Protein AF-A0A2V7Z4G1-F1 (afdb_monomer)

Secondary structure (DSSP, 8-state):
-----EEPTTT--EESSPPEE-TTT--EE-TTT-EEETTEEESSHHHHHHHHH---S-----------

Structure (mmCIF, N/CA/C/O backbone):
data_AF-A0A2V7Z4G1-F1
#
_entry.id   AF-A0A2V7Z4G1-F1
#
loop_
_atom_site.group_PDB
_atom_site.id
_atom_site.type_symbol
_atom_site.label_atom_id
_atom_site.label_alt_id
_atom_site.label_comp_id
_atom_site.label_asym_id
_atom_site.label_entity_id
_atom_site.label_seq_id
_atom_site.pdbx_PDB_ins_code
_atom_site.Cartn_x
_atom_site.Cartn_y
_atom_site.Cartn_z
_atom_site.occupancy
_atom_site.B_iso_or_equiv
_atom_site.auth_seq_id
_atom_site.auth_comp_id
_atom_site.auth_asym_id
_atom_site.auth_atom_id
_atom_site.pdbx_PDB_model_num
ATOM 1 N N . MET A 1 1 ? -9.056 -4.149 27.264 1.00 49.41 1 MET A N 1
ATOM 2 C CA . MET A 1 1 ? -7.875 -4.097 26.379 1.00 49.41 1 MET A CA 1
ATOM 3 C C . MET A 1 1 ? -8.318 -3.441 25.084 1.00 49.41 1 MET A C 1
ATOM 5 O O . MET A 1 1 ? -9.183 -4.023 24.439 1.00 49.41 1 MET A O 1
ATOM 9 N N . PRO A 1 2 ? -7.863 -2.223 24.749 1.00 52.59 2 PRO A N 1
ATOM 10 C CA . PRO A 1 2 ? -8.101 -1.680 23.415 1.00 52.59 2 PRO A CA 1
ATOM 11 C C . PRO A 1 2 ? -7.455 -2.643 22.410 1.00 52.59 2 PRO A C 1
ATOM 13 O O . PRO A 1 2 ? -6.270 -2.947 22.533 1.00 52.59 2 PRO A O 1
ATOM 16 N N . GLY A 1 3 ? -8.263 -3.223 21.520 1.00 62.00 3 GLY A N 1
ATOM 17 C CA . GLY A 1 3 ? -7.779 -4.131 20.480 1.00 62.00 3 GLY A CA 1
ATOM 18 C C . GLY A 1 3 ? -6.809 -3.419 19.530 1.00 62.00 3 GLY A C 1
ATOM 19 O O . GLY A 1 3 ? -6.689 -2.195 19.591 1.00 62.00 3 GLY A O 1
ATOM 20 N N . PRO A 1 4 ? -6.097 -4.154 18.663 1.00 65.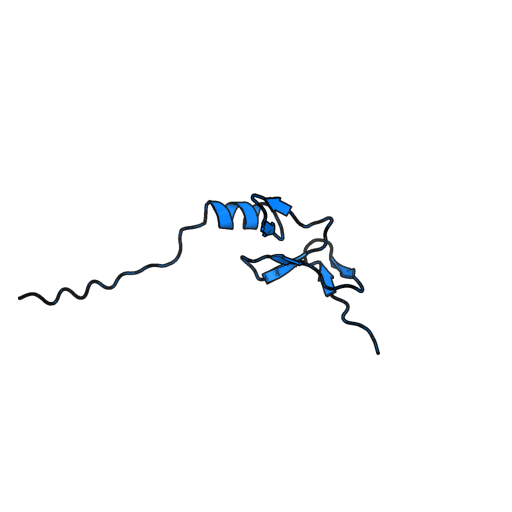56 4 PRO A N 1
ATOM 21 C CA . PRO A 1 4 ? -5.245 -3.541 17.653 1.00 65.56 4 PRO A CA 1
ATOM 22 C C . PRO A 1 4 ? -6.128 -2.757 16.675 1.00 65.56 4 PRO A C 1
ATOM 24 O O . PRO A 1 4 ? -6.748 -3.332 15.784 1.00 65.56 4 PRO A O 1
ATOM 27 N N . PH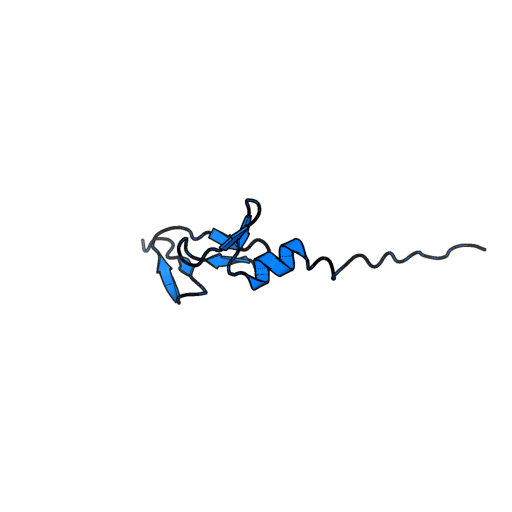E A 1 5 ? -6.235 -1.446 16.894 1.00 72.94 5 PHE A N 1
ATOM 28 C CA . PHE A 1 5 ? -6.839 -0.537 15.934 1.00 72.94 5 PHE A CA 1
ATOM 29 C C . PHE A 1 5 ? -5.779 -0.220 14.888 1.00 72.94 5 PHE A C 1
ATOM 31 O O . PHE A 1 5 ? -4.766 0.403 15.204 1.00 72.94 5 PHE A O 1
ATOM 38 N N . ASP A 1 6 ? -5.992 -0.685 13.665 1.00 82.81 6 ASP A N 1
ATOM 39 C CA . ASP A 1 6 ? -5.089 -0.426 12.552 1.00 82.81 6 ASP A CA 1
ATOM 40 C C . ASP A 1 6 ? -5.684 0.702 11.697 1.00 82.81 6 ASP A C 1
ATOM 42 O O . ASP A 1 6 ? -6.889 0.739 11.437 1.00 82.81 6 ASP A O 1
ATOM 46 N N . GLY A 1 7 ? -4.859 1.681 11.326 1.00 88.44 7 GLY A N 1
ATOM 47 C CA . GLY A 1 7 ? -5.298 2.891 10.627 1.00 88.44 7 GLY A CA 1
ATOM 48 C C . GLY A 1 7 ? -4.991 2.823 9.139 1.00 88.44 7 GLY A C 1
ATOM 49 O O . GLY A 1 7 ? -3.870 2.483 8.753 1.00 88.44 7 GLY A O 1
ATOM 50 N N . CYS A 1 8 ? -5.954 3.174 8.286 1.00 89.56 8 CYS A N 1
ATOM 51 C CA . CYS A 1 8 ? -5.700 3.279 6.855 1.00 89.56 8 CYS A CA 1
ATOM 52 C C . CYS A 1 8 ? -4.945 4.576 6.545 1.00 89.56 8 CYS A C 1
ATOM 54 O O . CYS A 1 8 ? -5.439 5.668 6.797 1.00 89.56 8 CYS A O 1
ATOM 56 N N . GLN A 1 9 ? -3.772 4.466 5.919 1.00 85.06 9 GLN A N 1
ATOM 57 C CA . GLN A 1 9 ? -2.935 5.621 5.558 1.00 85.06 9 GLN A CA 1
ATOM 58 C C . GLN A 1 9 ? -3.456 6.420 4.347 1.00 85.06 9 GLN A C 1
ATOM 60 O O . GLN A 1 9 ? -2.843 7.413 3.966 1.00 85.06 9 GLN A O 1
ATOM 65 N N . VAL A 1 10 ? -4.552 5.974 3.721 1.00 85.00 10 VAL A N 1
ATOM 66 C CA . VAL A 1 10 ? -5.167 6.628 2.553 1.00 85.00 10 VAL A CA 1
ATOM 67 C C . VAL A 1 10 ? -6.359 7.482 2.978 1.00 85.00 10 VAL A C 1
ATOM 69 O O . VAL A 1 10 ? -6.396 8.668 2.671 1.00 85.00 10 VAL A O 1
ATOM 72 N N . CYS A 1 11 ? -7.320 6.901 3.704 1.00 88.62 11 CYS A N 1
ATOM 73 C CA . CYS A 1 11 ? -8.506 7.621 4.175 1.00 88.62 11 CYS A CA 1
ATOM 74 C C . CYS A 1 11 ? -8.386 8.162 5.609 1.00 88.62 11 CYS A C 1
ATOM 76 O O . CYS A 1 11 ? -9.194 8.996 6.002 1.00 88.62 11 CYS A O 1
ATOM 78 N N . GLY A 1 12 ? -7.405 7.705 6.394 1.00 87.44 12 GLY A N 1
ATOM 79 C CA . GLY A 1 12 ? -7.225 8.107 7.794 1.00 87.44 12 GLY A CA 1
ATOM 80 C C . GLY A 1 12 ? -8.174 7.426 8.784 1.00 87.44 12 GLY A C 1
ATOM 81 O O . GLY A 1 12 ? -8.111 7.710 9.976 1.00 87.44 12 GLY A O 1
ATOM 82 N N . GLU A 1 13 ? -9.037 6.523 8.316 1.00 88.38 13 GLU A N 1
ATOM 83 C CA . GLU A 1 13 ? -10.002 5.823 9.163 1.00 88.38 13 GLU A CA 1
ATOM 84 C C . GLU A 1 13 ? -9.312 4.724 9.991 1.00 88.38 13 GLU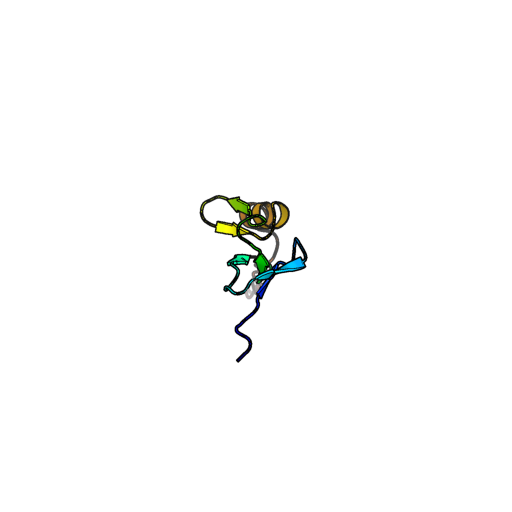 A C 1
ATOM 86 O O . GLU A 1 13 ? -8.442 3.998 9.492 1.00 88.38 13 GLU A O 1
ATOM 91 N N . ALA A 1 14 ? -9.712 4.590 11.256 1.00 87.12 14 ALA A N 1
ATOM 92 C CA . ALA 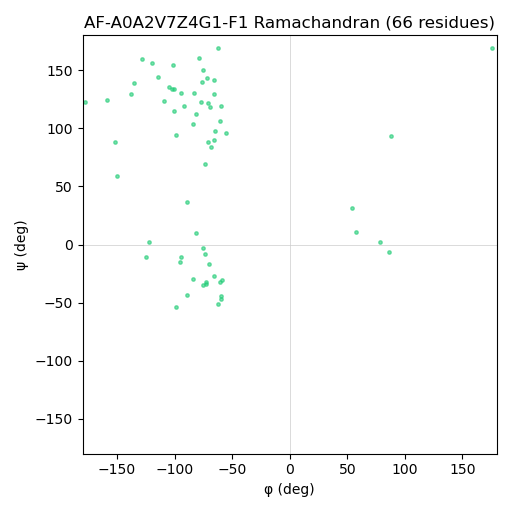A 1 14 ? -9.240 3.538 12.150 1.00 87.12 14 ALA A CA 1
ATOM 93 C C . ALA A 1 14 ? -10.201 2.346 12.135 1.00 87.12 14 ALA A C 1
ATOM 95 O O . ALA A 1 14 ? -11.408 2.497 12.328 1.00 87.12 14 ALA A O 1
ATOM 96 N N . PHE A 1 15 ? -9.657 1.148 11.953 1.00 86.25 15 PHE A N 1
ATOM 97 C CA . PHE A 1 15 ? -10.418 -0.091 11.894 1.00 86.25 15 PHE A CA 1
ATOM 98 C C . PHE A 1 15 ? -10.063 -0.992 13.072 1.00 86.25 15 PHE A C 1
ATOM 100 O O . PHE A 1 15 ? -8.918 -1.055 13.505 1.00 86.25 15 PHE A O 1
ATOM 107 N N . SER A 1 16 ? -11.048 -1.724 13.591 1.00 85.50 16 SER A N 1
ATOM 108 C CA . SER A 1 16 ? -10.873 -2.682 14.693 1.00 85.50 16 SER A CA 1
ATOM 109 C C . SER A 1 16 ? -10.338 -4.053 14.250 1.00 85.50 16 SER A C 1
ATOM 111 O O . SER A 1 16 ? -10.342 -4.999 15.038 1.00 85.50 16 SER A O 1
ATOM 113 N N . TYR A 1 17 ? -9.907 -4.174 12.993 1.00 83.69 17 TYR A N 1
ATOM 114 C CA . TYR A 1 17 ? -9.348 -5.382 12.393 1.00 83.69 17 TYR A CA 1
ATOM 115 C C . TYR A 1 17 ? -8.001 -5.071 11.730 1.00 83.69 17 TYR A C 1
ATOM 117 O O . TYR A 1 17 ? -7.709 -3.924 11.396 1.00 83.69 17 TYR A O 1
ATOM 125 N N . SER A 1 18 ? -7.180 -6.101 11.512 1.00 84.38 18 SER A N 1
ATOM 126 C CA . SER A 1 18 ? -5.884 -5.953 10.845 1.00 84.38 18 SER A CA 1
ATOM 127 C C . SER A 1 18 ? -6.061 -5.608 9.369 1.00 84.38 18 SER A C 1
ATOM 129 O O . SER A 1 18 ? -6.610 -6.401 8.600 1.00 84.38 18 SER A O 1
ATOM 131 N N . LEU A 1 19 ? -5.563 -4.439 8.979 1.00 87.50 19 LEU A N 1
ATOM 132 C CA . LEU A 1 19 ? -5.561 -3.968 7.600 1.00 87.50 19 LEU A CA 1
ATOM 133 C C . LEU A 1 19 ? -4.499 -4.688 6.766 1.00 87.50 19 LEU A C 1
ATOM 135 O O . LEU A 1 19 ? -3.429 -5.060 7.253 1.00 87.50 19 LEU A O 1
ATOM 139 N N . THR A 1 20 ? -4.773 -4.833 5.474 1.00 87.06 20 THR A N 1
ATOM 140 C CA . THR A 1 20 ? -3.787 -5.323 4.508 1.00 87.06 20 THR A CA 1
ATOM 141 C C . THR A 1 20 ? -2.638 -4.335 4.353 1.00 87.06 20 THR A C 1
ATOM 143 O O . THR A 1 20 ? -2.840 -3.119 4.348 1.00 87.06 20 THR A O 1
ATOM 146 N N . ARG A 1 21 ? -1.418 -4.858 4.212 1.00 86.88 21 ARG A N 1
ATOM 147 C CA . ARG A 1 21 ? -0.207 -4.061 4.004 1.00 86.88 21 ARG A CA 1
ATOM 148 C C . ARG A 1 21 ? 0.239 -4.143 2.555 1.00 86.88 21 ARG A C 1
ATOM 150 O O . ARG A 1 21 ? 0.267 -5.225 1.978 1.00 86.88 21 ARG A O 1
ATOM 157 N N . CYS A 1 22 ? 0.606 -2.998 1.990 1.00 86.31 22 CYS A N 1
ATOM 158 C CA . CYS A 1 22 ? 1.197 -2.930 0.660 1.00 86.31 22 CYS A CA 1
ATOM 159 C C . CYS A 1 22 ? 2.575 -3.622 0.670 1.00 86.31 22 CYS A C 1
ATOM 161 O O . CYS A 1 22 ? 3.396 -3.262 1.513 1.00 86.31 22 CYS A O 1
ATOM 163 N N . PRO A 1 23 ? 2.877 -4.555 -0.248 1.00 83.38 23 PRO A N 1
ATOM 164 C CA . PRO A 1 23 ? 4.165 -5.253 -0.276 1.00 83.38 23 PRO A CA 1
ATOM 165 C C . PRO A 1 23 ? 5.332 -4.353 -0.703 1.00 83.38 23 PRO A C 1
ATOM 167 O O . PRO A 1 23 ? 6.476 -4.704 -0.461 1.00 83.38 23 PRO A O 1
ATOM 170 N N . LEU A 1 24 ? 5.049 -3.197 -1.317 1.00 83.94 24 LEU A N 1
ATOM 171 C CA . LEU A 1 24 ? 6.071 -2.274 -1.814 1.00 83.94 24 LEU A CA 1
ATOM 172 C C . LEU A 1 24 ? 6.511 -1.246 -0.758 1.00 83.94 24 LEU A C 1
ATOM 174 O O . LEU A 1 24 ? 7.686 -0.947 -0.614 1.00 83.94 24 LEU A O 1
ATOM 178 N N . CYS A 1 25 ? 5.556 -0.669 -0.024 1.00 84.94 25 CYS A N 1
ATOM 179 C CA . CYS A 1 25 ? 5.813 0.434 0.912 1.00 84.94 25 CYS A CA 1
ATOM 180 C C . CYS A 1 25 ? 5.396 0.125 2.356 1.00 84.94 25 CYS A C 1
ATOM 182 O O . CYS A 1 25 ? 5.466 1.001 3.216 1.00 84.94 25 CYS A O 1
ATOM 184 N N . HIS A 1 26 ? 4.899 -1.089 2.618 1.00 86.06 26 HIS A N 1
ATOM 185 C CA . HIS A 1 26 ? 4.451 -1.585 3.926 1.00 86.06 26 HIS A CA 1
ATOM 186 C C . HIS A 1 26 ? 3.342 -0.766 4.612 1.00 86.06 26 HIS A C 1
ATOM 188 O O . HIS A 1 26 ? 3.005 -1.018 5.770 1.00 86.06 26 HIS A O 1
ATOM 194 N N . ARG A 1 27 ? 2.715 0.178 3.898 1.00 87.19 27 ARG A N 1
ATOM 195 C CA . ARG A 1 27 ? 1.597 0.979 4.411 1.00 87.19 27 ARG A CA 1
ATOM 196 C C . ARG A 1 27 ? 0.326 0.148 4.532 1.00 87.19 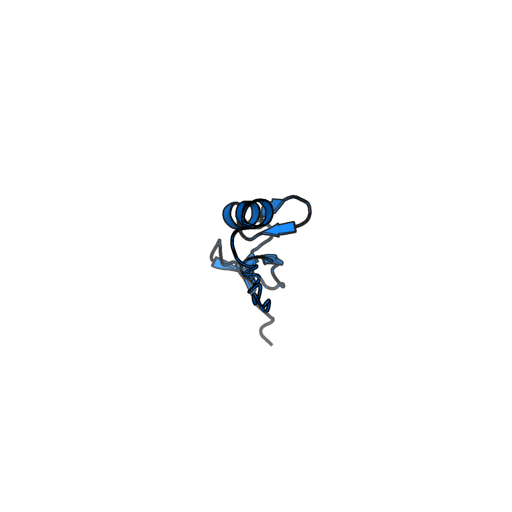27 ARG A C 1
ATOM 198 O O . ARG A 1 27 ? 0.034 -0.688 3.676 1.00 87.19 27 ARG A O 1
ATOM 205 N N . THR A 1 28 ? -0.439 0.423 5.580 1.00 89.50 28 THR A N 1
ATOM 206 C CA . THR A 1 28 ? -1.722 -0.210 5.889 1.00 89.50 28 THR A CA 1
ATOM 207 C C . THR A 1 28 ? -2.850 0.456 5.107 1.00 89.50 28 THR A C 1
ATOM 209 O O . THR A 1 28 ? -2.983 1.685 5.068 1.00 89.50 28 THR A O 1
ATOM 212 N N . VAL A 1 29 ? -3.661 -0.365 4.446 1.00 90.31 29 VAL A N 1
ATOM 213 C CA . VAL A 1 29 ? -4.749 0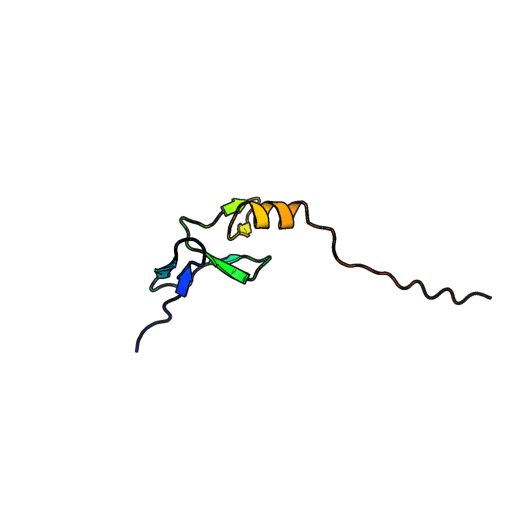.074 3.572 1.00 90.31 29 VAL A CA 1
ATOM 214 C C . VAL A 1 29 ? -6.013 -0.743 3.834 1.00 90.31 29 VAL A C 1
ATOM 216 O O . VAL A 1 29 ? -5.942 -1.954 4.054 1.00 90.31 29 VAL A O 1
ATOM 219 N N . CYS A 1 30 ? -7.165 -0.068 3.850 1.00 90.56 30 CYS A N 1
ATOM 220 C CA . CYS A 1 30 ? -8.470 -0.710 4.000 1.00 90.56 30 CYS A CA 1
ATOM 221 C C . CYS A 1 30 ? -8.938 -1.330 2.691 1.00 90.56 30 CYS A C 1
ATOM 223 O O . CYS A 1 30 ? -8.483 -0.933 1.624 1.00 90.56 30 CYS A O 1
ATOM 225 N N . ASP A 1 31 ? -9.877 -2.272 2.768 1.00 86.69 31 ASP A N 1
ATOM 226 C CA . ASP A 1 31 ? -10.360 -2.998 1.588 1.00 86.69 31 ASP A CA 1
ATOM 227 C C . ASP A 1 31 ? -10.947 -2.067 0.512 1.00 86.69 31 ASP A C 1
ATOM 229 O O . ASP A 1 31 ? -10.792 -2.317 -0.678 1.00 86.69 31 ASP A O 1
ATOM 233 N N . SER A 1 32 ? -11.530 -0.938 0.929 1.00 88.69 32 SER A N 1
ATOM 234 C CA . SER A 1 32 ? -12.081 0.081 0.028 1.00 88.69 32 SER A CA 1
ATOM 235 C C . SER A 1 32 ? -11.014 0.902 -0.703 1.00 88.69 32 SER A C 1
ATOM 237 O O . SER A 1 32 ? -11.237 1.325 -1.833 1.00 88.69 32 SER A O 1
ATOM 239 N N . CYS A 1 33 ? -9.872 1.168 -0.062 1.00 88.31 33 CYS A N 1
ATOM 240 C CA . CYS A 1 33 ? -8.757 1.914 -0.661 1.00 88.31 33 CYS A CA 1
ATOM 241 C C . CYS A 1 33 ? -7.707 0.988 -1.295 1.00 88.31 33 CYS A C 1
ATOM 243 O O . CYS A 1 33 ? -6.792 1.455 -1.970 1.00 88.31 33 CYS A O 1
ATOM 245 N N . ALA A 1 34 ? -7.804 -0.314 -1.039 1.00 89.12 34 ALA A N 1
ATOM 246 C CA . ALA A 1 34 ? -6.880 -1.323 -1.507 1.00 89.12 34 ALA A CA 1
ATOM 247 C C . ALA A 1 34 ? -7.041 -1.539 -3.016 1.00 89.12 34 ALA A C 1
ATOM 249 O O . ALA A 1 34 ? -8.099 -1.937 -3.501 1.00 89.12 34 ALA A O 1
ATOM 250 N N . VAL A 1 35 ? -5.960 -1.339 -3.767 1.00 88.81 35 VAL A N 1
ATOM 251 C CA . VAL A 1 35 ? -5.933 -1.604 -5.208 1.00 88.81 35 VAL A CA 1
ATOM 252 C C . VAL A 1 35 ? -5.449 -3.028 -5.435 1.00 88.81 35 VAL A C 1
ATOM 254 O O . VAL A 1 35 ? -4.333 -3.385 -5.059 1.00 88.81 35 VAL A O 1
ATOM 257 N N . ARG A 1 36 ? -6.289 -3.855 -6.062 1.00 88.25 36 ARG A N 1
ATOM 258 C CA . ARG A 1 36 ? -5.980 -5.258 -6.359 1.00 88.25 36 ARG A CA 1
ATOM 259 C C . ARG A 1 36 ? -5.567 -5.406 -7.820 1.00 88.25 36 ARG A C 1
ATOM 261 O O . ARG A 1 36 ? -6.376 -5.183 -8.719 1.00 88.25 36 ARG A O 1
ATOM 268 N N . ARG A 1 37 ? -4.315 -5.789 -8.072 1.00 83.12 37 ARG A N 1
ATOM 269 C CA . ARG A 1 37 ? -3.764 -5.982 -9.426 1.00 83.12 37 ARG A CA 1
ATOM 270 C C . ARG A 1 37 ? -2.909 -7.244 -9.461 1.00 83.12 37 ARG A C 1
ATOM 272 O O . ARG A 1 37 ? -2.057 -7.431 -8.602 1.00 83.12 37 ARG A O 1
ATOM 279 N N . GLY A 1 38 ? -3.169 -8.121 -10.435 1.00 76.44 38 GLY A N 1
ATOM 280 C CA . GLY A 1 38 ? -2.416 -9.369 -10.639 1.00 76.44 38 GLY A CA 1
ATOM 281 C C . GLY A 1 38 ? -2.334 -10.287 -9.413 1.00 76.44 38 GLY A C 1
ATOM 282 O O . GLY A 1 38 ? -1.334 -10.964 -9.230 1.00 76.44 38 GLY A O 1
ATOM 283 N N . GLY A 1 39 ? -3.361 -10.288 -8.555 1.00 83.50 39 GLY A N 1
ATOM 284 C CA . GLY A 1 39 ? -3.399 -11.107 -7.335 1.00 83.50 39 GLY A CA 1
ATOM 285 C C . GLY A 1 39 ? -2.748 -10.474 -6.099 1.00 83.50 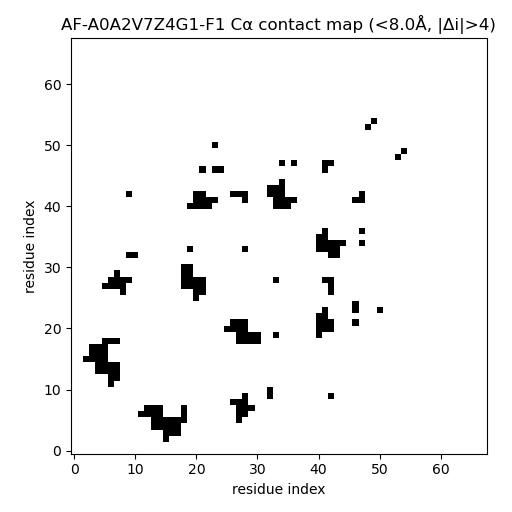39 GLY A C 1
ATOM 286 O O . GLY A 1 39 ? -2.906 -11.010 -5.005 1.00 83.50 39 GLY A O 1
ATOM 287 N N . CYS A 1 40 ? -2.093 -9.318 -6.232 1.00 84.06 40 CYS A N 1
ATOM 288 C CA . CYS A 1 40 ? -1.501 -8.577 -5.118 1.00 84.06 40 CYS A CA 1
ATOM 289 C C . CYS A 1 40 ? -2.376 -7.389 -4.688 1.00 84.06 40 CYS A C 1
ATOM 291 O O . CYS A 1 40 ? -3.154 -6.848 -5.481 1.00 84.06 40 CYS A O 1
ATOM 293 N N . ILE A 1 41 ? -2.238 -6.988 -3.420 1.00 88.19 41 ILE A N 1
ATOM 294 C CA . ILE A 1 41 ? -2.955 -5.860 -2.813 1.00 88.19 41 ILE A CA 1
ATOM 295 C C . ILE A 1 41 ? -1.976 -4.713 -2.569 1.00 88.19 41 ILE A C 1
ATOM 297 O O . ILE A 1 41 ? -0.988 -4.878 -1.858 1.00 88.19 41 ILE A O 1
ATOM 301 N N . PHE A 1 42 ? -2.275 -3.541 -3.119 1.00 89.56 42 PHE A N 1
ATOM 302 C CA . PHE A 1 42 ? -1.450 -2.341 -3.017 1.00 89.56 42 PHE A CA 1
ATOM 303 C C . PHE A 1 42 ? -2.210 -1.207 -2.332 1.00 89.56 42 PHE A C 1
ATOM 305 O O . PHE A 1 42 ? -3.439 -1.149 -2.368 1.00 89.56 42 PHE A O 1
ATOM 312 N N . CYS A 1 43 ? -1.478 -0.262 -1.738 1.00 88.25 43 CYS A N 1
ATOM 313 C CA . CYS A 1 43 ? -2.088 0.930 -1.142 1.00 88.25 43 CYS A CA 1
ATOM 314 C C . CYS A 1 43 ? -2.595 1.955 -2.175 1.00 88.25 43 CYS A C 1
ATOM 316 O O . CYS A 1 43 ? -3.214 2.936 -1.782 1.00 88.25 43 CYS A O 1
ATOM 318 N N . GLY A 1 44 ? -2.306 1.764 -3.467 1.00 87.31 44 GLY A N 1
ATOM 319 C CA . GLY A 1 44 ? -2.747 2.642 -4.551 1.00 87.31 44 GLY A CA 1
ATOM 320 C C . GLY A 1 44 ? -2.179 2.229 -5.911 1.00 87.31 44 GLY A C 1
ATOM 321 O O . GLY A 1 44 ? -1.261 1.405 -5.980 1.00 87.31 44 GLY A O 1
ATOM 322 N N . ASP A 1 45 ? -2.694 2.832 -6.986 1.00 83.75 45 ASP A N 1
ATOM 323 C CA . ASP A 1 45 ? -2.270 2.547 -8.365 1.00 83.75 45 ASP A CA 1
ATOM 324 C C . ASP A 1 45 ? -0.789 2.843 -8.608 1.00 83.75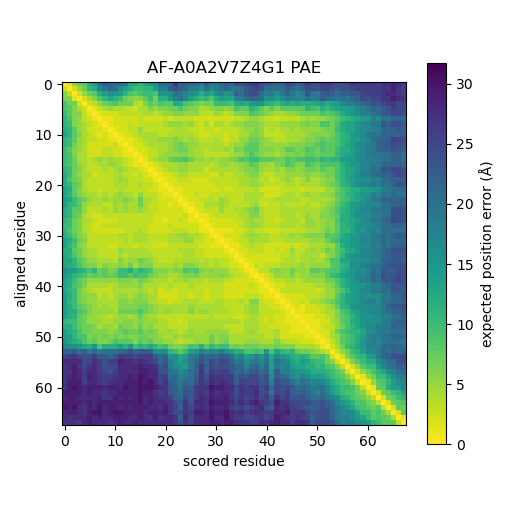 45 ASP A C 1
ATOM 326 O O . ASP A 1 45 ? -0.145 2.117 -9.354 1.00 83.75 45 ASP A O 1
ATOM 330 N N . LEU A 1 46 ? -0.222 3.844 -7.926 1.00 82.56 46 LEU A N 1
ATOM 331 C CA . LEU A 1 46 ? 1.208 4.165 -7.994 1.00 82.56 46 LEU A CA 1
ATOM 332 C C . LEU A 1 46 ? 2.082 2.987 -7.546 1.00 82.56 46 LEU A C 1
ATOM 334 O O . LEU A 1 46 ? 3.023 2.630 -8.244 1.00 82.56 46 LEU A O 1
ATOM 338 N N . CYS A 1 47 ? 1.759 2.354 -6.411 1.00 84.56 47 CYS A N 1
ATOM 339 C CA . CYS A 1 47 ? 2.511 1.194 -5.925 1.00 84.56 47 CYS A CA 1
ATOM 340 C C . CYS A 1 47 ? 2.234 -0.057 -6.757 1.00 84.56 47 CYS A C 1
ATOM 342 O O . CYS A 1 47 ? 3.137 -0.867 -6.925 1.00 84.56 47 CYS A O 1
ATOM 344 N N . ALA A 1 48 ? 1.022 -0.213 -7.297 1.00 84.31 48 ALA A N 1
ATOM 345 C CA . ALA A 1 48 ? 0.748 -1.289 -8.242 1.00 84.31 48 ALA A CA 1
ATOM 346 C C . ALA A 1 48 ? 1.616 -1.120 -9.499 1.00 84.31 48 ALA A C 1
ATOM 348 O O . ALA A 1 48 ? 2.340 -2.035 -9.869 1.00 84.31 48 ALA A O 1
ATOM 349 N N . HIS A 1 49 ? 1.624 0.066 -10.112 1.00 84.25 49 HIS A N 1
ATOM 350 C CA . HIS A 1 49 ? 2.475 0.354 -11.265 1.00 84.25 49 HIS A CA 1
ATOM 351 C C . HIS A 1 49 ? 3.959 0.197 -10.942 1.00 84.25 49 HIS A C 1
ATOM 353 O O . HIS A 1 49 ? 4.663 -0.435 -11.713 1.00 84.25 49 HIS A O 1
ATOM 359 N N . ALA A 1 50 ? 4.432 0.699 -9.802 1.00 83.75 50 ALA A N 1
ATOM 360 C CA . ALA A 1 50 ? 5.821 0.525 -9.387 1.00 83.75 50 ALA A CA 1
ATOM 361 C C . ALA A 1 50 ? 6.177 -0.942 -9.083 1.00 83.75 50 ALA A C 1
ATOM 363 O O . ALA A 1 50 ? 7.314 -1.334 -9.265 1.00 83.75 50 ALA A O 1
ATOM 364 N N . PHE A 1 51 ? 5.233 -1.794 -8.688 1.00 80.12 51 PHE A N 1
ATOM 365 C CA . PHE A 1 51 ? 5.509 -3.225 -8.544 1.00 80.12 51 PHE A CA 1
ATOM 366 C C . PHE A 1 51 ? 5.600 -3.949 -9.897 1.00 80.12 51 PHE A C 1
ATOM 368 O O . PHE A 1 51 ? 6.387 -4.873 -10.047 1.00 80.12 51 PHE A O 1
ATOM 375 N N . PHE A 1 52 ? 4.803 -3.536 -10.889 1.00 76.38 52 PHE A N 1
ATOM 376 C CA . PHE A 1 52 ? 4.823 -4.133 -12.233 1.00 76.38 52 PHE A CA 1
ATOM 377 C C . PHE A 1 52 ? 5.902 -3.552 -13.160 1.00 76.38 52 PHE A C 1
ATOM 379 O O . PHE A 1 52 ? 6.359 -4.246 -14.060 1.00 76.38 52 PHE A O 1
ATOM 386 N N . PHE A 1 53 ? 6.269 -2.283 -12.978 1.00 75.88 53 PHE A N 1
ATOM 387 C CA . PHE A 1 53 ? 7.171 -1.526 -13.856 1.00 75.88 53 PHE A CA 1
ATOM 388 C C . PHE A 1 53 ? 8.371 -0.915 -13.127 1.00 75.88 53 PHE A C 1
ATOM 390 O O . PHE A 1 53 ? 9.263 -0.387 -13.780 1.00 75.88 53 PHE A O 1
ATOM 397 N N . GLY A 1 54 ? 8.395 -0.926 -11.795 1.00 61.78 54 GLY A N 1
ATOM 398 C CA . GLY A 1 54 ? 9.470 -0.345 -10.984 1.00 61.78 54 GLY A CA 1
ATOM 399 C C . GLY A 1 54 ? 10.603 -1.323 -10.696 1.00 61.78 54 GLY A C 1
ATOM 400 O O . GLY A 1 54 ? 11.192 -1.262 -9.623 1.00 61.78 54 GLY A O 1
ATOM 401 N N . GLU A 1 55 ? 10.939 -2.179 -11.662 1.00 54.44 55 GLU A N 1
ATOM 402 C CA . GLU A 1 55 ? 12.264 -2.800 -11.732 1.00 54.44 55 GLU A CA 1
ATOM 403 C C . GLU A 1 55 ? 13.285 -1.753 -12.202 1.00 54.44 55 GLU A C 1
ATOM 405 O O . GLU A 1 55 ? 13.763 -1.745 -13.334 1.00 54.44 55 GLU A O 1
ATOM 410 N N . SER A 1 56 ? 13.568 -0.777 -11.350 1.00 52.19 56 SER A N 1
ATOM 411 C CA . SER A 1 56 ? 14.716 0.113 -11.517 1.00 52.19 56 SER A CA 1
ATOM 412 C C . SER A 1 56 ? 15.192 0.569 -10.149 1.00 52.19 56 SER A C 1
ATOM 414 O O . SER A 1 56 ? 15.169 1.759 -9.858 1.00 52.19 56 SER A O 1
ATOM 416 N N . ASP A 1 57 ? 15.563 -0.389 -9.303 1.00 58.28 57 ASP A N 1
ATOM 417 C CA . ASP A 1 57 ? 16.659 -0.187 -8.360 1.00 58.28 57 ASP A CA 1
ATOM 418 C C . ASP A 1 57 ? 17.204 -1.553 -7.908 1.00 58.28 57 ASP A C 1
ATOM 420 O O . ASP A 1 57 ? 16.450 -2.378 -7.395 1.00 58.28 57 ASP A O 1
ATOM 424 N N . ASP A 1 58 ? 18.512 -1.725 -8.109 1.00 49.88 58 ASP A N 1
ATOM 425 C CA . ASP A 1 58 ? 19.406 -2.766 -7.576 1.00 49.88 58 ASP A CA 1
ATOM 426 C C . ASP A 1 58 ? 19.561 -4.104 -8.335 1.00 49.88 58 ASP A C 1
ATOM 428 O O . ASP A 1 58 ? 18.847 -5.072 -8.106 1.00 49.88 58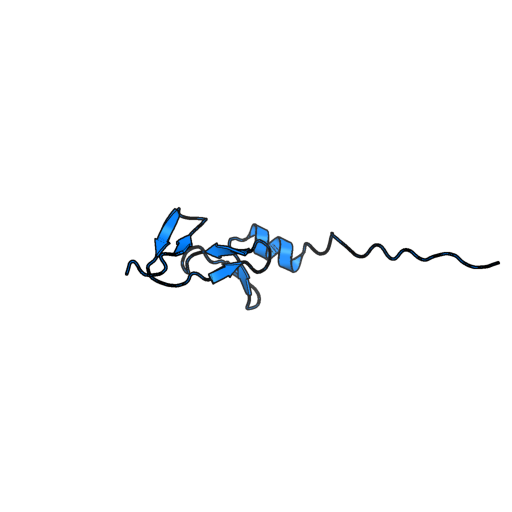 ASP A O 1
ATOM 432 N N . GLU A 1 59 ? 20.586 -4.166 -9.194 1.00 49.53 59 GLU A N 1
ATOM 433 C CA . GLU A 1 59 ? 21.708 -5.100 -8.989 1.00 49.53 59 GLU A CA 1
ATOM 434 C C . GLU A 1 59 ? 22.965 -4.489 -9.646 1.00 49.53 59 GLU A C 1
ATOM 436 O O . GLU A 1 59 ? 23.274 -4.700 -10.822 1.00 49.53 59 GLU A O 1
ATOM 441 N N . GLU A 1 60 ? 23.696 -3.669 -8.880 1.00 53.28 60 GLU A N 1
ATOM 442 C CA . GLU A 1 60 ? 25.119 -3.442 -9.138 1.00 53.28 60 GLU A CA 1
ATOM 443 C C . GLU A 1 60 ? 25.826 -4.799 -9.019 1.00 53.28 60 GLU A C 1
ATOM 445 O O . GLU A 1 60 ? 26.016 -5.318 -7.920 1.00 53.28 60 GLU A O 1
ATOM 450 N N . ILE A 1 61 ? 26.230 -5.387 -10.144 1.00 57.31 61 ILE A N 1
ATOM 451 C CA . ILE A 1 61 ? 27.226 -6.459 -10.152 1.00 57.31 61 ILE A CA 1
ATOM 452 C C . ILE A 1 61 ? 28.594 -5.762 -10.130 1.00 57.31 61 ILE A C 1
ATOM 454 O O . ILE A 1 61 ? 29.012 -5.244 -11.170 1.00 57.31 61 ILE A O 1
ATOM 458 N N . PRO A 1 62 ? 29.336 -5.706 -9.005 1.00 48.72 62 PRO A N 1
ATOM 459 C CA . PRO A 1 62 ? 30.746 -5.371 -9.071 1.00 48.72 62 PRO A CA 1
ATOM 460 C C . PRO A 1 62 ? 31.466 -6.565 -9.704 1.00 48.72 62 PRO A C 1
ATOM 462 O O . PRO A 1 62 ? 31.938 -7.470 -9.013 1.00 48.72 62 PRO A O 1
ATOM 465 N N . GLU A 1 63 ? 31.548 -6.582 -11.035 1.00 54.75 63 GLU A N 1
ATOM 466 C CA . GLU A 1 63 ? 32.504 -7.424 -11.745 1.00 54.75 63 GLU A CA 1
ATOM 467 C C . GLU A 1 63 ? 33.905 -6.909 -11.408 1.00 54.75 63 GLU A C 1
ATOM 469 O O . GLU A 1 63 ? 34.461 -6.009 -12.037 1.00 54.75 63 GLU A O 1
ATOM 474 N N . ALA A 1 64 ? 34.459 -7.465 -10.331 1.00 59.44 64 ALA A N 1
ATOM 475 C CA . ALA A 1 64 ? 35.872 -7.422 -10.032 1.00 59.44 64 ALA A CA 1
ATOM 476 C C . ALA A 1 64 ? 36.633 -7.993 -11.236 1.00 59.44 64 ALA A C 1
ATOM 478 O O . ALA A 1 64 ? 36.803 -9.205 -11.359 1.00 59.44 64 ALA A O 1
ATOM 479 N N . GLN A 1 65 ? 37.097 -7.109 -12.118 1.00 56.97 65 GLN A N 1
ATOM 480 C CA . GLN A 1 65 ? 38.047 -7.435 -13.174 1.00 56.97 65 GLN A CA 1
ATOM 481 C C . GLN A 1 65 ? 39.395 -7.765 -12.523 1.00 56.97 65 GLN A C 1
ATOM 483 O O . GLN A 1 65 ? 40.267 -6.914 -12.350 1.00 56.97 65 GLN A O 1
ATOM 488 N N . ARG A 1 66 ? 39.536 -9.018 -12.091 1.00 67.81 66 ARG A N 1
ATOM 489 C CA . ARG A 1 66 ? 40.821 -9.652 -11.828 1.00 67.81 66 ARG A CA 1
ATOM 490 C C . ARG A 1 66 ? 41.154 -10.499 -13.043 1.00 67.81 66 ARG A C 1
ATOM 492 O O . ARG A 1 66 ? 40.740 -11.643 -13.074 1.00 67.81 66 ARG A O 1
ATOM 499 N N . GLU A 1 67 ? 41.918 -9.923 -13.958 1.00 65.50 67 GLU A N 1
ATOM 500 C CA . GLU A 1 67 ? 42.657 -10.541 -15.070 1.00 65.50 67 GLU A CA 1
ATOM 501 C C . GLU A 1 67 ? 43.386 -9.350 -15.728 1.00 65.50 67 GLU A C 1
ATOM 503 O O . GLU A 1 67 ? 42.738 -8.357 -16.042 1.00 65.50 67 GLU A O 1
ATOM 508 N N . GLU A 1 68 ? 44.705 -9.269 -15.897 1.00 64.00 68 GLU A N 1
ATOM 509 C CA . GLU A 1 68 ? 45.832 -10.206 -15.812 1.00 64.00 68 GLU A CA 1
ATOM 510 C C . GLU A 1 68 ? 47.143 -9.387 -15.794 1.00 64.00 68 GLU A C 1
ATOM 512 O O . GLU A 1 68 ? 47.163 -8.276 -16.375 1.00 64.00 68 GLU A O 1
#

Foldseek 3Di:
DQAPFAAAPPPRDTDNDFFDAAPQPRGGHHPVQWDADPNGTHNHPVSVCCVVPVPPDDDPDPPPPPDD

pLDDT: mean 77.47, std 13.5, range [48.72, 90.56]

Radius of gyration: 18.2 Å; Cα contacts (8 Å, |Δi|>4): 93; chains: 1; bounding box: 58×19×42 Å

Solvent-accessible surface area (backbone atoms only — not comparable to full-atom values): 4441 Å² total; per-residue (Å²): 129,88,70,70,64,34,54,18,79,80,84,68,52,74,33,86,47,86,52,53,54,12,86,86,76,65,44,33,22,40,82,90,58,38,37,76,56,98,92,42,57,19,61,30,68,68,54,44,46,39,70,76,67,49,87,77,78,88,80,86,74,84,77,75,82,83,81,133

Sequence (68 aa):
MPGPFDGCQVCGEAFSYSLTRCPLCHRTVCDSCAVRRGGCIFCGDLCAHAFFFGESDDEEIPEAQREE

Mean predicted aligned error: 10.84 Å

Nearest PDB structures (foldseek):
  1x64-assembly1_A  TM=4.280E-01  e=2.043E-01  Mus musculus
  2d8y-assembly1_A  TM=4.041E-01  e=8.011E-01  Homo sapiens
  6u4n-assembly1_B  TM=5.199E-01  e=2.559E+00  Homo sapiens
  1x3h-assembly1_A  TM=4.132E-01  e=2.390E+00  Homo sapiens